Protein AF-A0A6J4H7R9-F1 (afdb_monomer_lite)

pLDDT: mean 82.32, std 13.73, range [37.62, 95.25]

Structure (mmCIF, N/CA/C/O backbone):
data_AF-A0A6J4H7R9-F1
#
_entry.id   AF-A0A6J4H7R9-F1
#
loop_
_atom_site.group_PDB
_atom_site.id
_atom_site.type_symbol
_atom_site.label_atom_id
_atom_site.label_alt_id
_atom_site.label_comp_id
_atom_site.label_asym_id
_atom_site.label_entity_id
_atom_site.label_seq_id
_atom_site.pdbx_PDB_ins_code
_atom_site.Cartn_x
_atom_site.Cartn_y
_atom_site.Cartn_z
_atom_site.occupancy
_atom_site.B_iso_or_equiv
_atom_site.auth_seq_id
_atom_site.auth_comp_id
_atom_site.auth_asym_id
_atom_site.auth_atom_id
_atom_site.pdbx_PDB_model_num
ATOM 1 N N . MET A 1 1 ? -9.692 11.692 25.573 1.00 41.44 1 MET A N 1
ATOM 2 C CA . MET A 1 1 ? -10.376 10.964 24.478 1.00 41.44 1 MET A CA 1
ATOM 3 C C . MET A 1 1 ? -9.448 10.806 23.264 1.00 41.44 1 MET A C 1
ATOM 5 O O . MET A 1 1 ? -9.564 11.570 22.322 1.00 41.44 1 MET A O 1
ATOM 9 N N . LYS A 1 2 ? -8.496 9.859 23.279 1.00 47.56 2 LYS A N 1
ATOM 10 C CA . LYS A 1 2 ? -7.641 9.519 22.107 1.00 47.56 2 LYS A CA 1
ATOM 11 C C . LYS A 1 2 ? -7.784 8.055 21.657 1.00 47.56 2 LYS A C 1
ATOM 13 O O . LYS A 1 2 ? -7.242 7.667 20.629 1.00 47.56 2 LYS A O 1
ATOM 18 N N . THR A 1 3 ? -8.521 7.248 22.419 1.00 51.72 3 THR A N 1
ATOM 19 C CA . THR A 1 3 ? -8.592 5.792 22.255 1.00 51.72 3 THR A CA 1
ATOM 20 C C . THR A 1 3 ? -9.461 5.372 21.066 1.00 51.72 3 THR A C 1
ATOM 22 O O . THR A 1 3 ? -9.149 4.390 20.408 1.00 51.72 3 THR A O 1
ATOM 25 N N . THR A 1 4 ? -10.506 6.134 20.729 1.00 59.78 4 THR A N 1
ATOM 26 C CA . THR A 1 4 ? -11.473 5.759 19.681 1.00 59.78 4 THR A CA 1
ATOM 27 C C . THR A 1 4 ? -10.867 5.778 18.275 1.00 59.78 4 THR A C 1
ATOM 29 O O . THR A 1 4 ? -11.136 4.886 17.479 1.00 59.78 4 THR A O 1
ATOM 32 N N . ILE A 1 5 ? -10.006 6.759 17.988 1.00 57.06 5 ILE A N 1
ATOM 33 C CA . ILE A 1 5 ? -9.416 6.968 16.655 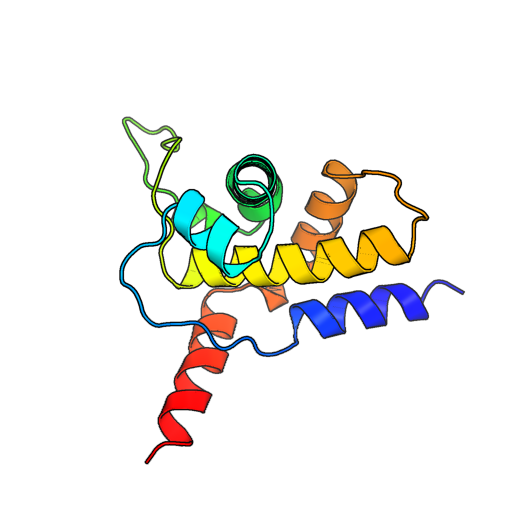1.00 57.06 5 ILE A CA 1
ATOM 34 C C . ILE A 1 5 ? -8.336 5.918 16.358 1.00 57.06 5 ILE A C 1
ATOM 36 O O . ILE A 1 5 ? -8.323 5.323 15.282 1.00 57.06 5 ILE A O 1
ATOM 40 N N . LEU A 1 6 ? -7.471 5.617 17.336 1.00 57.34 6 LEU A N 1
ATOM 41 C CA . LEU A 1 6 ? -6.450 4.572 17.189 1.00 57.34 6 LEU A CA 1
ATOM 42 C C . LEU A 1 6 ? -7.084 3.200 16.914 1.00 57.34 6 LEU A C 1
ATOM 44 O O . LEU A 1 6 ? -6.631 2.485 16.024 1.00 57.34 6 LEU A O 1
ATOM 48 N N . VAL A 1 7 ? -8.180 2.875 17.608 1.00 61.53 7 VAL A N 1
ATOM 49 C CA . VAL A 1 7 ? -8.928 1.622 17.411 1.00 61.53 7 VAL A CA 1
ATOM 50 C C . VAL A 1 7 ? -9.555 1.540 16.010 1.00 61.53 7 VAL A C 1
ATOM 52 O O . VAL A 1 7 ? -9.591 0.464 15.414 1.00 61.53 7 VAL A O 1
ATOM 55 N N . GLN A 1 8 ? -10.011 2.660 15.439 1.00 70.56 8 GLN A N 1
ATOM 56 C CA . GLN A 1 8 ? -10.583 2.683 14.086 1.00 70.56 8 GLN A CA 1
ATOM 57 C C . GLN A 1 8 ? -9.538 2.413 12.995 1.00 70.56 8 GLN A C 1
ATOM 59 O O . GLN A 1 8 ? -9.822 1.698 12.033 1.00 70.56 8 GLN A O 1
ATOM 64 N N . TRP A 1 9 ? -8.322 2.939 13.144 1.00 73.88 9 TRP A N 1
ATOM 65 C CA . TRP A 1 9 ? -7.258 2.738 12.157 1.00 73.88 9 TRP A CA 1
ATOM 66 C C . TRP A 1 9 ? -6.734 1.308 12.146 1.00 73.88 9 TRP A C 1
ATOM 68 O O . TRP A 1 9 ? -6.550 0.729 11.075 1.00 73.88 9 TRP A O 1
AT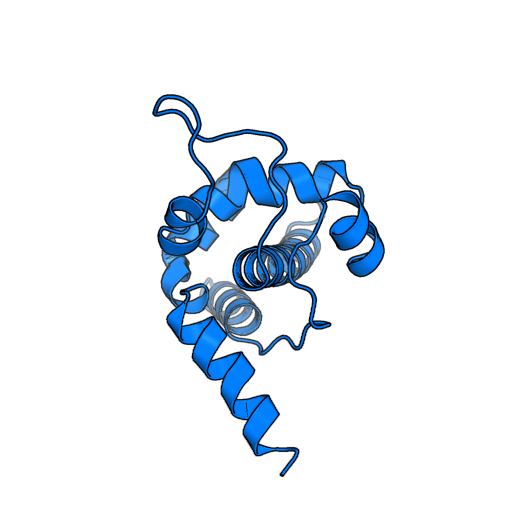OM 78 N N . GLU A 1 10 ? -6.533 0.719 13.327 1.00 76.75 10 GLU A N 1
ATOM 79 C CA . GLU A 1 10 ? -6.138 -0.686 13.434 1.00 76.75 10 GLU A CA 1
ATOM 80 C C . GLU A 1 10 ? -7.175 -1.604 12.793 1.00 76.75 10 GLU A C 1
ATOM 82 O O . GLU A 1 10 ? -6.804 -2.531 12.075 1.00 76.75 10 GLU A O 1
ATOM 87 N N . ARG A 1 11 ? -8.466 -1.299 12.969 1.00 80.94 11 ARG A N 1
ATOM 88 C CA . ARG A 1 11 ? -9.551 -2.066 12.357 1.00 80.94 11 ARG A CA 1
ATOM 89 C C . ARG A 1 11 ? -9.469 -2.077 10.830 1.00 80.94 11 ARG A C 1
ATOM 91 O O . ARG A 1 11 ? -9.580 -3.149 10.252 1.00 80.94 11 ARG A O 1
ATOM 98 N N . VAL A 1 12 ? -9.230 -0.936 10.180 1.00 82.88 12 VAL A N 1
ATOM 99 C CA . VAL A 1 12 ? -9.117 -0.887 8.707 1.00 82.88 12 VAL A CA 1
ATOM 100 C C . VAL A 1 12 ? -7.857 -1.573 8.199 1.00 82.88 12 VAL A C 1
ATOM 102 O O . VAL A 1 12 ? -7.891 -2.272 7.188 1.00 82.88 12 VAL A O 1
ATOM 105 N N . LEU A 1 13 ? -6.734 -1.432 8.903 1.00 84.25 13 LEU A N 1
ATOM 106 C CA . LEU A 1 13 ? -5.517 -2.149 8.522 1.00 84.25 13 LEU A CA 1
ATOM 107 C C . LEU A 1 13 ? -5.660 -3.666 8.717 1.00 84.25 13 LEU A C 1
ATOM 109 O O . LEU A 1 13 ? -5.100 -4.425 7.929 1.00 84.25 13 LEU A O 1
ATOM 113 N N . ALA A 1 14 ? -6.449 -4.108 9.697 1.00 82.75 14 ALA A N 1
ATOM 114 C CA . ALA A 1 14 ? -6.763 -5.515 9.938 1.00 82.75 14 ALA A CA 1
ATOM 115 C C . ALA A 1 14 ? -7.894 -6.067 9.044 1.00 82.75 14 ALA A C 1
ATOM 117 O O . ALA A 1 14 ? -8.036 -7.281 8.921 1.00 82.75 14 ALA A O 1
ATOM 118 N N . GLU A 1 15 ? -8.693 -5.210 8.404 1.00 83.19 15 GLU A N 1
ATOM 119 C CA . GLU A 1 15 ? -9.864 -5.623 7.622 1.00 83.19 15 GLU A CA 1
ATOM 120 C C . GLU A 1 15 ? -9.468 -6.388 6.362 1.00 83.19 15 GLU A C 1
ATOM 122 O O . GLU A 1 15 ? -8.729 -5.877 5.529 1.00 83.19 15 GLU A O 1
ATOM 127 N N . ARG A 1 16 ? -9.965 -7.608 6.192 1.00 80.12 16 ARG A N 1
ATOM 128 C CA . ARG A 1 16 ? -9.589 -8.467 5.062 1.00 80.12 16 ARG A CA 1
ATOM 129 C C . ARG A 1 16 ? -9.939 -7.824 3.718 1.00 80.12 16 ARG A C 1
ATOM 131 O O . ARG A 1 16 ? -11.020 -7.272 3.546 1.00 80.12 16 ARG A O 1
ATOM 138 N N . VAL A 1 17 ? -9.028 -7.944 2.750 1.00 82.12 17 VAL A N 1
ATOM 139 C CA . VAL A 1 17 ? -9.216 -7.422 1.387 1.00 82.12 17 VAL A CA 1
ATOM 140 C C . VAL A 1 17 ? -8.990 -8.539 0.379 1.00 82.12 17 VAL A C 1
ATOM 142 O O . VAL A 1 17 ? -7.881 -9.061 0.260 1.00 82.12 17 VAL A O 1
ATOM 145 N N . THR A 1 18 ? -10.026 -8.861 -0.392 1.00 78.31 18 THR A N 1
ATOM 146 C CA . THR A 1 18 ? -9.925 -9.759 -1.544 1.00 78.31 18 THR A CA 1
ATOM 147 C C . THR A 1 18 ? -9.554 -8.954 -2.786 1.00 78.31 18 THR A C 1
ATOM 149 O O . THR A 1 18 ? -10.144 -7.910 -3.063 1.00 78.31 18 THR A O 1
ATOM 152 N N . LEU A 1 19 ? -8.574 -9.436 -3.550 1.00 83.69 19 LEU A N 1
ATOM 153 C CA . LEU A 1 19 ? -8.088 -8.757 -4.749 1.00 83.69 19 LEU A CA 1
ATOM 154 C C . LEU A 1 19 ? -8.207 -9.656 -5.976 1.00 83.69 19 LEU A C 1
ATOM 156 O O . LEU A 1 19 ? -8.012 -10.868 -5.864 1.00 83.69 19 LEU A O 1
ATOM 160 N N . PRO A 1 20 ? -8.437 -9.075 -7.164 1.00 85.31 20 PRO A N 1
ATOM 161 C CA . PRO A 1 20 ? -8.303 -9.810 -8.414 1.00 85.31 20 PRO A CA 1
ATOM 162 C C . PRO A 1 20 ? -6.889 -10.389 -8.553 1.00 85.31 20 PRO A C 1
ATOM 164 O O . PRO A 1 20 ? -5.899 -9.726 -8.234 1.00 85.31 20 PRO A O 1
ATOM 167 N N . GLN A 1 21 ? -6.794 -11.620 -9.054 1.00 80.38 21 GLN A N 1
ATOM 168 C CA . GLN A 1 21 ? -5.519 -12.314 -9.235 1.00 80.38 21 GLN A CA 1
ATOM 169 C C . GLN A 1 21 ? -4.822 -11.845 -10.516 1.00 80.38 21 GLN A C 1
ATOM 171 O O . GLN A 1 21 ? -5.337 -12.028 -11.619 1.00 80.38 21 GLN A O 1
ATOM 176 N N . LYS A 1 22 ? -3.639 -11.236 -10.375 1.00 77.56 22 LYS A N 1
ATOM 177 C CA . LYS A 1 22 ? -2.740 -10.886 -11.485 1.00 77.56 22 LYS A CA 1
ATOM 178 C C . LYS A 1 22 ? -1.287 -10.927 -11.025 1.00 77.56 22 LYS A C 1
ATOM 180 O O . LYS A 1 22 ? -0.958 -10.484 -9.933 1.00 77.56 22 LYS A O 1
ATOM 185 N N . ASN A 1 23 ? -0.394 -11.345 -11.919 1.00 73.81 23 ASN A N 1
ATOM 186 C CA . ASN A 1 23 ? 1.035 -11.449 -11.609 1.00 73.81 23 ASN A CA 1
ATOM 187 C C . ASN A 1 23 ? 1.695 -10.091 -11.312 1.00 73.81 23 ASN A C 1
ATOM 189 O O . ASN A 1 23 ? 2.622 -10.019 -10.506 1.00 73.81 23 ASN A O 1
ATOM 193 N N . ARG A 1 24 ? 1.261 -9.013 -11.985 1.00 85.62 24 ARG A N 1
ATOM 194 C CA . ARG A 1 24 ? 1.836 -7.662 -11.856 1.00 85.62 24 ARG A CA 1
ATOM 195 C C . ARG A 1 24 ? 0.787 -6.569 -12.043 1.00 85.62 24 ARG A C 1
ATOM 197 O O . ARG A 1 24 ? -0.073 -6.662 -12.920 1.00 85.62 24 ARG A O 1
ATOM 204 N N . TRP A 1 25 ? 0.938 -5.488 -11.283 1.00 91.44 25 TRP A N 1
ATOM 205 C CA . TRP A 1 25 ? 0.037 -4.341 -11.266 1.00 91.44 25 TRP A CA 1
ATOM 206 C C . TRP A 1 25 ? 0.767 -3.041 -11.598 1.00 91.44 25 TRP A C 1
ATOM 208 O O . TRP A 1 25 ? 1.701 -2.620 -10.915 1.00 91.44 25 TRP A O 1
ATOM 218 N N . THR A 1 26 ? 0.324 -2.368 -12.659 1.00 91.75 26 THR A N 1
ATOM 219 C CA . THR A 1 26 ? 0.797 -1.017 -12.981 1.00 91.75 26 THR A CA 1
ATOM 220 C C . THR A 1 26 ? 0.032 0.015 -12.159 1.00 91.75 26 THR A C 1
ATOM 222 O O . THR A 1 26 ? -1.128 -0.189 -11.804 1.00 91.75 26 THR A O 1
ATOM 225 N N . ARG A 1 27 ? 0.629 1.189 -11.925 1.00 91.56 27 ARG A N 1
ATOM 226 C CA . ARG A 1 27 ? -0.053 2.297 -11.224 1.00 91.56 27 ARG A CA 1
ATOM 227 C C . ARG A 1 27 ? -1.365 2.690 -11.885 1.00 91.56 27 ARG A C 1
ATOM 229 O O . ARG A 1 27 ? -2.294 3.078 -11.193 1.00 91.56 27 ARG A O 1
ATOM 236 N N . ARG A 1 28 ? -1.432 2.604 -13.218 1.00 91.81 28 ARG A N 1
ATOM 237 C CA . ARG A 1 28 ? -2.648 2.902 -13.982 1.00 91.81 28 ARG A CA 1
ATOM 238 C C . ARG A 1 28 ? -3.749 1.886 -13.676 1.00 91.81 28 ARG A C 1
ATOM 240 O O . ARG A 1 28 ? -4.866 2.301 -13.408 1.00 91.81 28 ARG A O 1
ATOM 247 N N . ALA A 1 29 ? -3.423 0.594 -13.667 1.00 91.75 29 ALA A N 1
ATOM 248 C CA . ALA A 1 29 ? -4.386 -0.455 -13.339 1.00 91.75 29 ALA A CA 1
ATOM 249 C C . ALA A 1 29 ? -4.897 -0.330 -11.894 1.00 91.75 29 ALA A C 1
ATOM 251 O O . ALA A 1 29 ? -6.095 -0.426 -11.656 1.00 91.75 29 ALA A O 1
ATOM 252 N N . ILE A 1 30 ? -4.003 -0.038 -10.946 1.00 93.19 30 ILE A N 1
ATOM 253 C CA . ILE A 1 30 ? -4.367 0.185 -9.538 1.00 93.19 30 ILE A CA 1
ATOM 254 C C . ILE A 1 30 ? -5.257 1.423 -9.391 1.00 93.19 30 ILE A C 1
ATOM 256 O O . ILE A 1 30 ? -6.263 1.382 -8.694 1.00 93.19 30 ILE A O 1
ATOM 260 N N . ALA A 1 31 ? -4.903 2.522 -10.060 1.00 93.56 31 ALA A N 1
ATOM 261 C CA . ALA A 1 31 ? -5.676 3.762 -10.047 1.00 93.56 31 ALA A CA 1
ATOM 262 C C . ALA A 1 31 ? -7.101 3.549 -10.569 1.00 93.56 31 ALA A C 1
ATOM 264 O O . ALA A 1 31 ? -8.053 4.013 -9.949 1.00 93.56 31 ALA A O 1
ATOM 265 N N . GLN A 1 32 ? -7.237 2.804 -11.669 1.00 93.75 32 GLN A N 1
ATOM 266 C CA . GLN A 1 32 ? -8.530 2.427 -12.229 1.00 93.75 32 GLN A CA 1
ATOM 267 C C . GLN A 1 32 ? -9.336 1.556 -11.259 1.00 93.75 32 GLN A C 1
ATOM 269 O O . GLN A 1 32 ? -10.515 1.821 -11.062 1.00 93.75 32 GLN A O 1
ATOM 274 N N . PHE A 1 33 ? -8.705 0.561 -10.630 1.00 93.00 33 PHE A N 1
ATOM 275 C CA . PHE A 1 33 ? -9.364 -0.309 -9.652 1.00 93.00 33 PHE A CA 1
ATOM 276 C C . PHE A 1 33 ? -9.876 0.464 -8.430 1.00 93.00 33 PHE A C 1
ATOM 278 O O . PHE A 1 33 ? -10.995 0.251 -7.984 1.00 93.00 33 PHE A O 1
ATOM 285 N N . LEU A 1 34 ? -9.063 1.380 -7.900 1.00 91.94 34 LEU A N 1
ATOM 286 C CA . LEU A 1 34 ? -9.395 2.166 -6.711 1.00 91.94 34 LEU A CA 1
ATOM 287 C C . LEU A 1 34 ? -10.263 3.401 -7.010 1.00 91.94 34 LEU A C 1
ATOM 289 O O . LEU A 1 34 ? -10.681 4.076 -6.073 1.00 91.94 34 LEU A O 1
ATOM 293 N N . GLY A 1 35 ? -10.482 3.752 -8.281 1.00 93.06 35 GLY A N 1
ATOM 294 C CA . GLY A 1 35 ? -11.180 4.984 -8.660 1.00 93.06 35 GLY A CA 1
ATOM 295 C C . GLY A 1 35 ? -10.453 6.270 -8.237 1.00 93.06 35 GLY A C 1
ATOM 296 O O . GLY A 1 35 ? -11.095 7.279 -7.959 1.00 93.06 35 GLY A O 1
ATOM 297 N N . ILE A 1 36 ? -9.115 6.256 -8.158 1.00 92.12 36 ILE A N 1
ATOM 298 C CA . ILE A 1 36 ? -8.299 7.408 -7.725 1.00 92.12 36 ILE A CA 1
ATOM 299 C C . ILE A 1 36 ? -7.284 7.833 -8.789 1.00 92.12 36 ILE A C 1
ATOM 301 O O . ILE A 1 36 ? -6.990 7.109 -9.736 1.00 92.12 36 ILE A O 1
ATOM 305 N N . ASN A 1 37 ? -6.683 9.014 -8.626 1.00 93.44 37 ASN A N 1
ATOM 306 C CA . ASN A 1 37 ? -5.662 9.499 -9.552 1.00 93.44 37 ASN A CA 1
ATOM 307 C C . ASN A 1 37 ? -4.380 8.638 -9.489 1.00 93.44 37 ASN A C 1
ATOM 309 O O . ASN A 1 37 ? -3.876 8.306 -8.414 1.00 93.44 37 ASN A O 1
ATOM 313 N N . ARG A 1 38 ? -3.774 8.352 -10.651 1.00 92.69 38 ARG A N 1
ATOM 314 C CA . ARG A 1 38 ? -2.470 7.666 -10.767 1.00 92.69 38 ARG A CA 1
ATOM 315 C C . ARG A 1 38 ? -1.342 8.321 -9.957 1.00 92.69 38 ARG A C 1
ATOM 317 O O . ARG A 1 38 ? -0.419 7.630 -9.534 1.00 92.69 38 ARG A O 1
ATOM 324 N N . ILE A 1 39 ? -1.398 9.639 -9.754 1.00 92.06 39 ILE A N 1
ATOM 325 C CA . ILE A 1 39 ? -0.431 10.393 -8.943 1.00 92.06 39 ILE A CA 1
ATOM 326 C C . ILE A 1 39 ? -0.604 10.041 -7.462 1.00 92.06 39 ILE A C 1
ATOM 328 O O . ILE A 1 39 ? 0.383 9.855 -6.756 1.00 92.06 39 ILE A O 1
ATOM 332 N N . THR A 1 40 ? -1.841 9.862 -7.000 1.00 91.94 40 THR A N 1
ATOM 333 C CA . THR A 1 40 ? -2.128 9.404 -5.637 1.00 91.94 40 THR A CA 1
ATOM 334 C C . THR A 1 40 ? -1.553 8.009 -5.402 1.00 91.94 40 THR A C 1
ATOM 336 O O . THR A 1 40 ? -0.844 7.804 -4.421 1.00 91.94 40 THR A O 1
ATOM 339 N N . VAL A 1 41 ? -1.745 7.085 -6.351 1.00 93.38 41 VAL A N 1
ATOM 340 C CA . VAL A 1 41 ? -1.135 5.744 -6.294 1.00 93.38 41 VAL A CA 1
ATOM 341 C C . VAL A 1 41 ? 0.391 5.822 -6.261 1.00 93.38 41 VAL A C 1
ATOM 343 O O . VAL A 1 41 ? 1.023 5.113 -5.482 1.00 93.38 41 VAL A O 1
ATOM 346 N N . LYS A 1 42 ? 1.000 6.700 -7.073 1.00 92.81 42 LYS A N 1
ATOM 347 C CA . LYS A 1 42 ? 2.451 6.941 -7.035 1.00 92.81 42 LYS A CA 1
ATOM 348 C C . LYS A 1 42 ? 2.899 7.369 -5.635 1.00 92.81 42 LYS A C 1
ATOM 350 O O . LYS A 1 42 ? 3.844 6.786 -5.116 1.00 92.81 42 LYS A O 1
ATOM 355 N N . ASN A 1 43 ? 2.215 8.333 -5.020 1.00 92.00 43 ASN A N 1
ATOM 356 C CA . ASN A 1 43 ? 2.553 8.802 -3.675 1.00 92.00 43 ASN A CA 1
ATOM 357 C C . ASN A 1 43 ? 2.433 7.678 -2.639 1.00 92.00 43 ASN A C 1
ATOM 359 O O . ASN A 1 43 ? 3.316 7.520 -1.800 1.00 92.00 43 ASN A O 1
ATOM 363 N N . TYR A 1 44 ? 1.388 6.852 -2.722 1.00 93.62 44 TYR A N 1
ATOM 364 C CA . TYR A 1 44 ? 1.251 5.700 -1.832 1.00 93.62 44 TYR A CA 1
ATOM 365 C C . TYR A 1 44 ? 2.406 4.713 -2.017 1.00 93.62 44 TYR A C 1
ATOM 367 O O . TYR A 1 44 ? 3.029 4.335 -1.033 1.00 93.62 44 TYR A O 1
ATOM 375 N N . ALA A 1 45 ? 2.753 4.362 -3.254 1.00 93.19 45 ALA A N 1
ATOM 376 C CA . ALA A 1 45 ? 3.770 3.353 -3.546 1.00 93.19 45 ALA A CA 1
ATOM 377 C C . ALA A 1 45 ? 5.217 3.808 -3.308 1.00 93.19 45 ALA A C 1
ATOM 379 O O . ALA A 1 45 ? 6.069 2.982 -2.984 1.00 93.19 45 ALA A O 1
ATOM 380 N N . GLU A 1 46 ? 5.516 5.094 -3.497 1.00 91.12 46 GLU A N 1
ATOM 381 C CA . GLU A 1 46 ? 6.889 5.616 -3.450 1.00 91.12 46 GLU A CA 1
ATOM 382 C C . GLU A 1 46 ? 7.207 6.416 -2.182 1.00 91.12 46 GLU A C 1
ATOM 384 O O . GLU A 1 46 ? 8.382 6.589 -1.871 1.00 91.12 46 GLU A O 1
ATOM 389 N N . VAL A 1 47 ? 6.199 6.888 -1.441 1.00 89.62 47 VAL A N 1
ATOM 390 C CA . VAL A 1 47 ? 6.409 7.730 -0.247 1.00 89.62 47 VAL A CA 1
ATOM 391 C C . VAL A 1 47 ? 5.900 7.050 1.018 1.00 89.62 47 VAL A C 1
ATOM 393 O O . VAL A 1 47 ? 6.614 7.019 2.017 1.00 89.62 47 VAL A O 1
ATOM 396 N N . ILE A 1 48 ? 4.689 6.487 0.986 1.00 91.75 48 ILE A N 1
ATOM 397 C CA . ILE A 1 48 ? 4.049 5.926 2.186 1.00 91.75 48 ILE A CA 1
ATOM 398 C C . ILE A 1 48 ? 4.440 4.459 2.381 1.00 91.75 48 ILE A C 1
ATOM 400 O O . ILE A 1 48 ? 5.082 4.117 3.365 1.00 91.75 48 ILE A O 1
ATOM 404 N N . ALA A 1 49 ? 4.105 3.591 1.428 1.00 94.19 49 ALA A N 1
ATOM 405 C CA . ALA A 1 49 ? 4.322 2.148 1.511 1.00 94.19 49 ALA A CA 1
ATOM 406 C C . ALA A 1 49 ? 5.780 1.729 1.783 1.00 94.19 49 ALA A C 1
ATOM 408 O O . ALA A 1 49 ? 5.979 0.756 2.512 1.00 94.19 49 ALA A O 1
ATOM 409 N N . PRO A 1 50 ? 6.821 2.445 1.303 1.00 93.19 50 PRO A N 1
ATOM 410 C CA . PRO A 1 50 ? 8.198 2.064 1.591 1.00 93.19 50 PRO A CA 1
ATOM 411 C C . PRO A 1 50 ? 8.586 2.104 3.069 1.00 93.19 50 PRO A C 1
ATOM 413 O O . PRO A 1 50 ? 9.664 1.615 3.389 1.00 93.19 50 PRO A O 1
ATOM 416 N N . VAL A 1 51 ? 7.793 2.674 3.983 1.00 92.75 51 VAL A N 1
ATOM 417 C CA . VAL A 1 51 ? 8.067 2.568 5.433 1.00 92.75 51 VAL A CA 1
ATOM 418 C C . VAL A 1 51 ? 7.830 1.156 5.985 1.00 92.75 51 VAL A C 1
ATOM 420 O O . VAL A 1 51 ? 8.349 0.831 7.049 1.00 92.75 51 VAL A O 1
ATOM 423 N N . ILE A 1 52 ? 7.089 0.317 5.256 1.00 95.19 52 ILE A N 1
ATOM 424 C CA . ILE A 1 52 ? 6.816 -1.081 5.597 1.00 95.19 52 ILE A CA 1
ATOM 425 C C . ILE A 1 52 ? 7.993 -1.934 5.113 1.00 95.19 52 ILE A C 1
ATOM 427 O O . ILE A 1 52 ? 8.316 -1.944 3.919 1.00 95.19 52 ILE A O 1
ATOM 431 N N . ARG A 1 53 ? 8.641 -2.664 6.028 1.00 93.56 53 ARG A N 1
ATOM 432 C CA . ARG A 1 53 ? 9.859 -3.441 5.729 1.00 93.56 53 ARG A CA 1
ATOM 433 C C . ARG A 1 53 ? 9.656 -4.446 4.591 1.00 93.56 53 ARG A C 1
ATOM 435 O O . ARG A 1 53 ? 10.408 -4.410 3.616 1.00 93.56 53 ARG A O 1
ATOM 442 N N . ASP A 1 54 ? 8.632 -5.286 4.683 1.00 94.25 54 ASP A N 1
ATOM 443 C CA . ASP A 1 54 ? 8.346 -6.344 3.703 1.00 94.25 54 ASP A CA 1
ATOM 444 C C . ASP A 1 54 ? 8.004 -5.772 2.321 1.00 94.25 54 ASP A C 1
ATOM 446 O O . ASP A 1 54 ? 8.420 -6.303 1.291 1.00 94.25 54 ASP A O 1
ATOM 450 N N . TYR A 1 55 ? 7.289 -4.639 2.283 1.00 95.19 55 TYR A N 1
ATOM 451 C CA . TYR A 1 55 ? 7.018 -3.916 1.038 1.00 95.19 55 TYR A CA 1
ATOM 452 C C . TYR A 1 55 ? 8.323 -3.444 0.394 1.00 95.19 55 TYR A C 1
ATOM 454 O O . TYR A 1 55 ? 8.552 -3.676 -0.795 1.00 95.19 55 TYR A O 1
ATOM 462 N N . ARG A 1 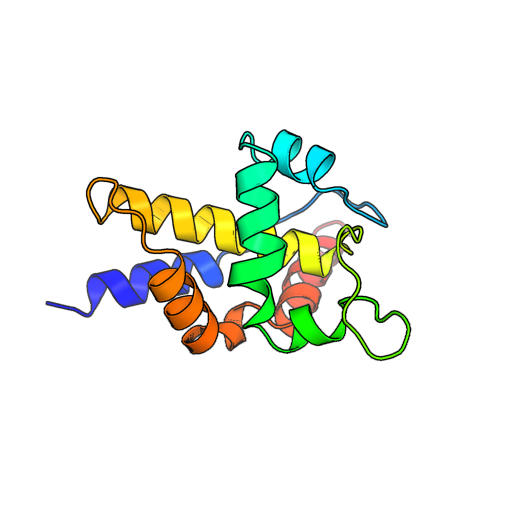56 ? 9.197 -2.807 1.189 1.00 92.25 56 ARG A N 1
ATOM 463 C CA . ARG A 1 56 ? 10.480 -2.261 0.728 1.00 92.25 56 ARG A CA 1
ATOM 464 C C . ARG A 1 56 ? 11.416 -3.348 0.201 1.00 92.25 56 ARG A C 1
ATOM 466 O O . ARG A 1 56 ? 12.093 -3.122 -0.797 1.00 92.25 56 ARG A O 1
ATOM 473 N N . GLN A 1 57 ? 11.456 -4.515 0.842 1.00 92.38 57 GLN A N 1
ATOM 474 C CA . GLN A 1 57 ? 12.304 -5.638 0.421 1.00 92.38 57 GLN A CA 1
ATOM 475 C C . GLN A 1 57 ? 11.941 -6.182 -0.968 1.00 92.38 57 GLN A C 1
ATOM 477 O O . GLN A 1 57 ? 12.815 -6.684 -1.670 1.00 92.38 57 GLN A O 1
ATOM 482 N N . ARG A 1 58 ? 10.679 -6.036 -1.383 1.00 91.38 58 ARG A N 1
ATOM 483 C CA . ARG A 1 58 ? 10.171 -6.477 -2.691 1.00 91.38 58 ARG A CA 1
ATOM 484 C C . ARG A 1 58 ? 10.331 -5.444 -3.802 1.00 91.38 58 ARG A C 1
ATOM 486 O O . ARG A 1 58 ? 10.027 -5.736 -4.957 1.00 91.38 58 ARG A O 1
ATOM 493 N N . ILE A 1 59 ? 10.788 -4.231 -3.485 1.00 90.62 59 ILE A N 1
ATOM 494 C CA . ILE A 1 59 ? 11.074 -3.224 -4.508 1.00 90.62 59 ILE A CA 1
ATOM 495 C C . ILE A 1 59 ? 12.307 -3.687 -5.299 1.00 90.62 59 ILE A C 1
ATOM 497 O O . ILE A 1 59 ? 13.372 -3.872 -4.700 1.00 90.62 59 ILE A O 1
ATOM 501 N N . PRO A 1 60 ? 12.202 -3.857 -6.630 1.00 86.00 60 PRO A N 1
ATOM 502 C CA . PRO A 1 60 ? 13.339 -4.262 -7.441 1.00 86.00 60 PRO A CA 1
ATOM 503 C C . PRO A 1 60 ? 14.463 -3.225 -7.347 1.00 86.00 60 PRO A C 1
ATOM 505 O O . PRO A 1 60 ? 14.221 -2.014 -7.324 1.00 86.00 60 PRO A O 1
ATOM 508 N N . LYS A 1 61 ? 15.702 -3.713 -7.296 1.00 85.62 61 LYS A N 1
ATOM 509 C CA . LYS A 1 61 ? 16.903 -2.876 -7.259 1.00 85.62 61 LYS A CA 1
ATOM 510 C C . LYS A 1 61 ? 17.595 -2.887 -8.614 1.00 85.62 61 LYS A C 1
ATOM 512 O O . LYS A 1 61 ? 17.652 -3.918 -9.274 1.00 85.62 61 LYS A O 1
ATOM 517 N N . GLU A 1 62 ? 18.145 -1.745 -8.988 1.00 84.88 62 GLU A N 1
ATOM 518 C CA . GLU A 1 62 ? 18.948 -1.543 -10.187 1.00 84.88 62 GLU A CA 1
ATOM 519 C C . GLU A 1 62 ? 20.238 -0.839 -9.759 1.00 84.88 62 GLU A C 1
ATOM 521 O O . GLU A 1 62 ? 20.196 0.223 -9.134 1.00 84.88 62 GLU A O 1
ATOM 526 N N . SER A 1 63 ? 21.387 -1.480 -9.990 1.00 84.50 63 SER A N 1
ATOM 527 C CA . SER A 1 63 ? 22.711 -0.952 -9.612 1.00 84.50 63 SER A CA 1
ATOM 528 C C . SER A 1 63 ? 22.806 -0.504 -8.142 1.00 84.50 63 SER A C 1
ATOM 530 O O . SER A 1 63 ? 23.303 0.574 -7.823 1.00 84.50 63 SER A O 1
ATOM 532 N N . GLY A 1 64 ? 22.255 -1.311 -7.229 1.00 76.56 64 GLY A N 1
ATOM 533 C CA . GLY A 1 64 ? 22.254 -1.041 -5.785 1.00 76.56 64 GLY A CA 1
ATOM 534 C C . GLY A 1 64 ? 21.226 -0.005 -5.308 1.00 76.56 64 GLY A C 1
ATOM 535 O O . GLY A 1 64 ? 21.021 0.128 -4.102 1.00 76.56 64 GLY A O 1
ATOM 536 N N . ARG A 1 65 ? 20.528 0.686 -6.218 1.00 76.50 65 ARG A N 1
ATOM 537 C CA . ARG A 1 65 ? 19.467 1.655 -5.897 1.00 76.50 65 ARG A CA 1
ATOM 538 C C . ARG A 1 65 ? 18.087 1.042 -6.107 1.00 76.50 65 ARG A C 1
ATOM 540 O O . ARG A 1 65 ? 17.917 0.130 -6.908 1.00 76.50 65 ARG A O 1
ATOM 547 N N . PHE A 1 66 ? 17.082 1.533 -5.387 1.00 79.75 66 PHE A N 1
ATOM 548 C CA . PHE A 1 66 ? 15.697 1.133 -5.640 1.00 79.75 66 PHE A CA 1
ATOM 549 C C . PHE A 1 66 ? 15.235 1.690 -6.987 1.00 79.75 66 PHE A C 1
ATOM 551 O O . PHE A 1 66 ? 15.357 2.890 -7.239 1.00 79.75 66 PHE A O 1
ATOM 558 N N . ARG A 1 67 ? 14.697 0.821 -7.845 1.00 80.62 67 ARG A N 1
ATOM 559 C CA . ARG A 1 67 ? 14.163 1.218 -9.147 1.00 80.62 67 ARG A CA 1
ATOM 560 C C . ARG A 1 67 ? 12.898 2.051 -8.945 1.00 80.62 67 ARG A C 1
ATOM 562 O O . ARG A 1 67 ? 12.049 1.700 -8.131 1.00 80.62 67 ARG A O 1
ATOM 569 N N . THR A 1 68 ? 12.743 3.137 -9.695 1.00 76.50 68 THR A N 1
ATOM 570 C CA . THR A 1 68 ? 11.486 3.900 -9.775 1.00 76.50 68 THR A CA 1
ATOM 571 C C . THR A 1 68 ? 10.625 3.357 -10.920 1.00 76.50 68 THR A C 1
ATOM 573 O O . THR A 1 68 ? 11.100 2.625 -11.784 1.00 76.50 68 THR A O 1
ATOM 576 N N . GLY A 1 69 ? 9.323 3.648 -10.941 1.00 77.69 69 GLY A N 1
ATOM 577 C CA . GLY A 1 69 ? 8.470 3.213 -12.063 1.00 77.69 69 GLY A CA 1
ATOM 578 C C . GLY A 1 69 ? 8.135 1.712 -12.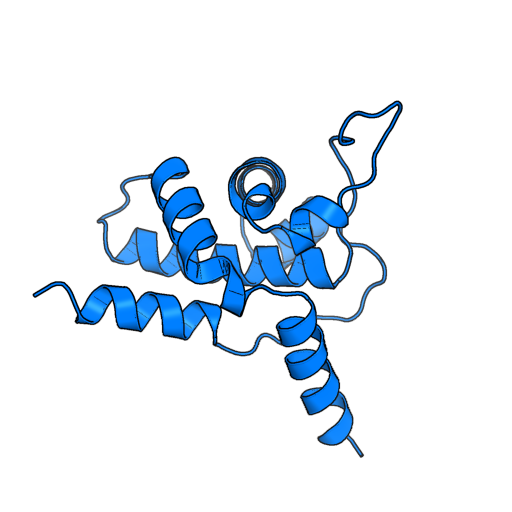117 1.00 77.69 69 GLY A C 1
ATOM 579 O O . GLY A 1 69 ? 7.552 1.270 -13.102 1.00 77.69 69 GLY A O 1
ATOM 580 N N . TYR A 1 70 ? 8.470 0.927 -11.088 1.00 82.62 70 TYR A N 1
ATOM 581 C CA . TYR A 1 70 ? 8.252 -0.525 -11.055 1.00 82.62 70 TYR A CA 1
ATOM 582 C C . TYR A 1 70 ? 6.766 -0.921 -11.021 1.00 82.62 70 TYR A C 1
ATOM 584 O O . TYR A 1 70 ? 5.909 -0.173 -10.535 1.00 82.62 70 TYR A O 1
ATOM 592 N N . ALA A 1 71 ? 6.477 -2.117 -11.544 1.00 88.06 71 ALA A N 1
ATOM 593 C CA . ALA A 1 71 ? 5.183 -2.775 -11.396 1.00 88.06 71 ALA A CA 1
ATOM 594 C C . ALA A 1 71 ? 5.123 -3.510 -10.051 1.00 88.06 71 ALA A C 1
ATOM 596 O O . ALA A 1 71 ? 6.085 -4.174 -9.662 1.00 88.06 71 ALA A O 1
ATOM 597 N N . LEU A 1 72 ? 3.989 -3.394 -9.366 1.00 91.56 72 LEU A N 1
ATOM 598 C CA . LEU A 1 72 ? 3.772 -3.987 -8.050 1.00 91.56 72 LEU A CA 1
ATOM 599 C C . LEU A 1 72 ? 3.418 -5.469 -8.188 1.00 91.56 72 LEU A C 1
ATOM 601 O O . LEU A 1 72 ? 2.715 -5.850 -9.127 1.00 91.56 72 LEU A O 1
ATOM 605 N N . ASP A 1 73 ? 3.912 -6.307 -7.279 1.00 92.50 73 ASP A N 1
ATOM 606 C CA . ASP A 1 73 ? 3.375 -7.663 -7.110 1.00 92.50 73 ASP A CA 1
ATOM 607 C C . ASP A 1 73 ? 2.014 -7.642 -6.377 1.00 92.50 73 ASP A C 1
ATOM 609 O O . ASP A 1 73 ? 1.516 -6.580 -5.990 1.00 92.50 73 ASP A O 1
ATOM 613 N N . GLN A 1 74 ? 1.384 -8.810 -6.222 1.00 91.94 74 GLN A N 1
ATOM 614 C CA . GLN A 1 74 ? 0.059 -8.926 -5.602 1.00 91.94 74 GLN A CA 1
ATOM 615 C C . GLN A 1 74 ? 0.044 -8.436 -4.145 1.00 91.94 74 GLN A C 1
ATOM 617 O O . GLN A 1 74 ? -0.903 -7.775 -3.723 1.00 91.94 74 GLN A O 1
ATOM 622 N N . TYR A 1 75 ? 1.111 -8.704 -3.392 1.00 93.94 75 TYR A N 1
ATOM 623 C CA . TYR A 1 75 ? 1.244 -8.241 -2.014 1.00 93.94 75 TYR A CA 1
ATOM 624 C C . TYR A 1 75 ? 1.425 -6.720 -1.948 1.00 93.94 75 TYR A C 1
ATOM 626 O O . TYR A 1 75 ? 0.763 -6.037 -1.172 1.00 93.94 75 TYR A O 1
ATOM 634 N N . GLN A 1 76 ? 2.284 -6.156 -2.794 1.00 94.19 76 GLN A N 1
ATOM 635 C CA . GLN A 1 76 ? 2.479 -4.716 -2.876 1.00 94.19 76 GLN A CA 1
ATOM 636 C C . GLN A 1 76 ? 1.185 -4.015 -3.296 1.00 94.19 76 GLN A C 1
ATOM 638 O O . GLN A 1 76 ? 0.859 -2.976 -2.732 1.00 94.19 76 GLN A O 1
ATOM 643 N N . PHE A 1 77 ? 0.409 -4.589 -4.221 1.00 94.31 77 PHE A N 1
ATOM 644 C CA . PHE A 1 77 ? -0.924 -4.084 -4.553 1.00 94.31 77 PHE A CA 1
ATOM 645 C C . PHE A 1 77 ? -1.867 -4.115 -3.340 1.00 94.31 77 PHE A C 1
ATOM 647 O O . PHE A 1 77 ? -2.498 -3.099 -3.043 1.00 94.31 77 PHE A O 1
ATOM 654 N N . TRP A 1 78 ? -1.892 -5.218 -2.589 1.00 94.25 78 TRP A N 1
ATOM 655 C CA . TRP A 1 78 ? -2.676 -5.341 -1.358 1.00 94.25 78 TRP A CA 1
ATOM 656 C C . TRP A 1 78 ? -2.339 -4.272 -0.319 1.00 94.25 78 TRP A C 1
ATOM 658 O O . TRP A 1 78 ? -3.242 -3.623 0.213 1.00 94.25 78 TRP A O 1
ATOM 668 N N . VAL A 1 79 ? -1.052 -3.989 -0.116 1.00 95.25 79 VAL A N 1
ATOM 669 C CA . VAL A 1 79 ? -0.610 -2.895 0.757 1.00 95.25 79 VAL A CA 1
ATOM 670 C C . VAL A 1 79 ? -1.150 -1.541 0.279 1.00 95.25 79 VAL A C 1
ATOM 672 O O . VAL A 1 79 ? -1.624 -0.749 1.094 1.00 95.25 79 VAL A O 1
ATOM 675 N N . ILE A 1 80 ? -1.131 -1.259 -1.030 1.00 94.94 80 ILE A N 1
ATOM 676 C CA . ILE A 1 80 ? -1.674 0.003 -1.565 1.00 94.94 80 ILE A CA 1
ATOM 677 C C . ILE A 1 80 ? -3.180 0.122 -1.321 1.00 94.94 80 ILE A C 1
ATOM 679 O O . ILE A 1 80 ? -3.641 1.210 -0.975 1.00 94.94 80 ILE A O 1
ATOM 683 N N . CYS A 1 81 ? -3.943 -0.964 -1.453 1.00 93.31 81 CYS A N 1
ATOM 684 C CA . CYS A 1 81 ? -5.375 -0.966 -1.144 1.00 93.31 81 CYS A CA 1
ATOM 685 C C . CYS A 1 81 ? -5.640 -0.632 0.329 1.00 93.31 81 CYS A C 1
ATOM 687 O O . CYS A 1 81 ? -6.457 0.241 0.619 1.00 93.31 81 CYS A O 1
ATOM 689 N N . LYS A 1 82 ? -4.899 -1.254 1.254 1.00 93.00 82 LYS A N 1
ATOM 690 C CA . LYS A 1 82 ? -4.998 -0.968 2.695 1.00 93.00 82 LYS A CA 1
ATOM 691 C C . LYS A 1 82 ? -4.655 0.487 3.019 1.00 93.00 82 LYS A C 1
ATOM 693 O O . LYS A 1 82 ? -5.370 1.137 3.777 1.00 93.00 82 LYS A O 1
ATOM 698 N N . ILE A 1 83 ? -3.599 1.026 2.403 1.00 93.12 83 ILE A N 1
ATOM 699 C CA . ILE A 1 83 ? -3.232 2.443 2.546 1.00 93.12 83 ILE A CA 1
ATOM 700 C C . ILE A 1 83 ? -4.344 3.346 2.004 1.00 93.12 83 ILE A C 1
ATOM 702 O O . ILE A 1 83 ? -4.668 4.345 2.637 1.00 93.12 83 ILE A O 1
ATOM 706 N N . ALA A 1 84 ? -4.952 3.017 0.863 1.00 91.38 84 ALA A N 1
ATOM 707 C CA . ALA A 1 84 ? -6.034 3.818 0.298 1.00 91.38 84 ALA A CA 1
ATOM 708 C C . ALA A 1 84 ? -7.255 3.878 1.232 1.00 91.38 84 ALA A C 1
ATOM 710 O O . ALA A 1 84 ? -7.759 4.972 1.483 1.00 91.38 84 ALA A O 1
ATOM 711 N N . ALA A 1 85 ? -7.672 2.741 1.800 1.00 89.25 85 ALA A N 1
ATOM 712 C CA . ALA A 1 85 ? -8.757 2.680 2.782 1.00 89.25 85 ALA A CA 1
ATOM 713 C C . ALA A 1 85 ? -8.425 3.488 4.050 1.00 89.25 85 ALA A C 1
ATOM 715 O O . ALA A 1 85 ? -9.222 4.312 4.503 1.00 89.25 85 ALA A O 1
ATOM 716 N N . PHE A 1 86 ? -7.202 3.342 4.569 1.00 88.50 86 PHE A N 1
ATOM 717 C CA . PHE A 1 86 ? -6.716 4.135 5.699 1.00 88.50 86 PHE A CA 1
ATOM 718 C C . PHE A 1 86 ? -6.756 5.648 5.410 1.00 88.50 86 PHE A C 1
ATOM 720 O O . PHE A 1 86 ? -7.218 6.437 6.233 1.00 88.50 86 PHE A O 1
ATOM 727 N N . MET A 1 87 ? -6.329 6.070 4.218 1.00 87.19 87 MET A N 1
ATOM 728 C CA . MET A 1 87 ? -6.323 7.482 3.827 1.00 87.19 87 MET A CA 1
ATOM 729 C C . MET A 1 87 ? -7.730 8.062 3.631 1.00 87.19 87 MET A C 1
ATOM 731 O O . MET A 1 87 ? -7.910 9.265 3.823 1.00 87.19 87 MET A O 1
ATOM 735 N N . GLN A 1 88 ? -8.719 7.249 3.249 1.00 84.12 88 GLN A N 1
ATOM 736 C CA . GLN A 1 88 ? -10.120 7.679 3.185 1.00 84.12 88 GLN A CA 1
ATOM 737 C C . GLN A 1 88 ? -10.664 7.998 4.580 1.00 84.12 88 GLN A C 1
ATOM 739 O O . GLN A 1 88 ? -11.246 9.067 4.762 1.00 84.12 88 GLN A O 1
ATOM 744 N N . LEU A 1 89 ? -10.394 7.139 5.571 1.00 80.44 89 LEU A N 1
ATOM 745 C CA . LEU A 1 89 ? -10.755 7.419 6.964 1.00 80.44 89 LEU A CA 1
ATOM 746 C C . LEU A 1 89 ? -10.077 8.685 7.490 1.00 80.44 89 LEU A C 1
ATOM 748 O O . LEU A 1 89 ? -10.737 9.550 8.056 1.00 80.44 89 LEU A O 1
ATOM 752 N N . LEU A 1 90 ? -8.768 8.820 7.264 1.00 79.19 90 LEU A N 1
ATOM 753 C CA . LEU A 1 90 ? -8.001 9.962 7.763 1.00 79.19 90 LEU A CA 1
ATOM 754 C C . LEU A 1 90 ? -8.498 11.297 7.180 1.00 79.19 90 LEU A C 1
ATOM 756 O O . LEU A 1 90 ? -8.523 12.308 7.876 1.00 79.19 90 LEU A O 1
ATOM 760 N N . ARG A 1 91 ? -8.939 11.311 5.915 1.00 77.06 91 ARG A N 1
ATOM 761 C CA . ARG A 1 91 ? -9.542 12.502 5.289 1.00 77.06 91 ARG A CA 1
ATOM 762 C C . ARG A 1 91 ? -10.895 12.871 5.886 1.00 77.06 91 ARG A C 1
ATOM 764 O O . ARG A 1 91 ? -11.161 14.063 6.022 1.00 77.06 91 ARG A O 1
ATOM 771 N N . ALA A 1 92 ? -11.726 11.874 6.190 1.00 73.50 92 ALA A N 1
ATOM 772 C CA . ALA A 1 92 ? -13.031 12.087 6.807 1.00 73.50 92 ALA A CA 1
ATOM 773 C C . ALA A 1 92 ? -12.896 12.653 8.230 1.00 73.50 92 ALA A C 1
ATOM 775 O O . ALA A 1 92 ? -13.668 13.523 8.613 1.00 73.50 92 ALA A O 1
ATOM 776 N N . ASP A 1 93 ? -11.886 12.202 8.975 1.00 68.94 93 ASP A N 1
ATOM 777 C CA . ASP A 1 93 ? -11.637 12.622 10.35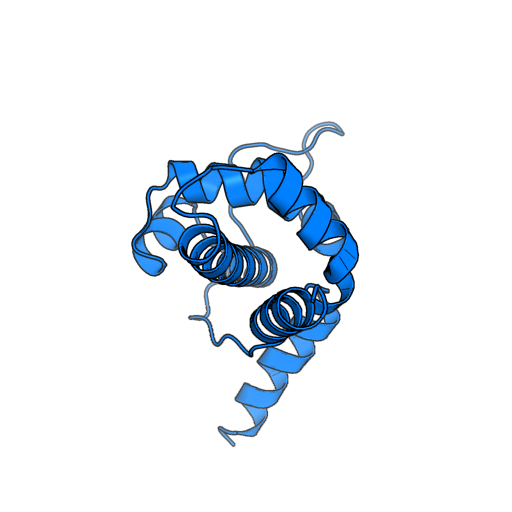8 1.00 68.94 93 ASP A CA 1
ATOM 778 C C . ASP A 1 93 ? -11.024 14.034 10.458 1.00 68.94 93 ASP A C 1
ATOM 780 O O . ASP A 1 93 ? -11.363 14.814 11.342 1.00 68.94 93 ASP A O 1
ATOM 784 N N . LEU A 1 94 ? -10.142 14.405 9.521 1.00 64.19 94 LEU A N 1
ATOM 785 C CA . LEU A 1 94 ? -9.346 15.640 9.605 1.00 64.19 94 LEU A CA 1
ATOM 786 C C . LEU A 1 94 ? -9.856 16.808 8.739 1.00 64.19 94 LEU A C 1
ATOM 788 O O . LEU A 1 94 ? -9.068 17.693 8.384 1.00 64.19 94 LEU A O 1
ATOM 792 N N . ASN A 1 95 ? -11.142 16.820 8.361 1.00 62.25 95 ASN A N 1
ATOM 793 C CA . ASN A 1 95 ? -11.760 17.867 7.524 1.00 62.25 95 ASN A CA 1
ATOM 794 C C . ASN A 1 95 ? -10.920 18.241 6.276 1.00 62.25 95 ASN A C 1
ATOM 796 O O . ASN A 1 95 ? -10.812 19.407 5.900 1.00 62.25 95 ASN A O 1
ATOM 800 N N . GLY A 1 96 ? -10.291 17.256 5.624 1.00 54.50 96 GLY A N 1
ATOM 801 C CA . GLY A 1 96 ? -9.578 17.458 4.353 1.00 54.50 96 GLY A CA 1
ATOM 802 C C . GLY A 1 96 ? -8.123 17.950 4.429 1.00 54.50 96 GLY A C 1
ATOM 803 O O . GLY A 1 96 ? -7.513 18.181 3.383 1.00 54.50 96 GLY A O 1
ATOM 804 N N . SER A 1 97 ? -7.517 18.067 5.613 1.00 60.19 97 SER A N 1
ATOM 805 C CA . SER A 1 97 ? -6.086 18.403 5.721 1.00 60.19 97 SER A CA 1
ATOM 806 C C . SER A 1 97 ? -5.181 17.229 5.286 1.00 60.19 97 SER A C 1
ATOM 808 O O . SER A 1 97 ? -5.441 16.060 5.570 1.00 60.19 97 SER A O 1
ATOM 810 N N . THR A 1 98 ? -4.131 17.517 4.501 1.00 58.62 98 THR A N 1
ATOM 811 C CA . THR A 1 98 ? -3.305 16.482 3.845 1.00 58.62 98 THR A CA 1
ATOM 812 C C . THR A 1 98 ? -1.992 16.259 4.597 1.00 58.62 98 THR A C 1
ATOM 814 O O . THR A 1 98 ? -1.059 17.042 4.441 1.00 58.62 98 THR A O 1
ATOM 817 N N . TYR A 1 99 ? -1.870 15.155 5.340 1.00 66.44 99 TYR A N 1
ATOM 818 C CA . TYR A 1 99 ? -0.639 14.813 6.066 1.00 66.44 99 TYR A CA 1
ATOM 819 C C . TYR A 1 99 ? -0.010 13.501 5.584 1.00 66.44 99 TYR A C 1
ATOM 821 O O . TYR A 1 99 ? -0.033 12.475 6.258 1.00 66.44 99 TYR A O 1
ATOM 829 N N . THR A 1 100 ? 0.609 13.526 4.401 1.00 66.88 100 THR A N 1
ATOM 830 C CA . THR A 1 100 ? 1.338 12.365 3.851 1.00 66.88 100 THR A CA 1
ATOM 831 C C . THR A 1 100 ? 2.443 11.866 4.794 1.00 66.88 100 THR A C 1
ATOM 833 O O . THR A 1 100 ? 2.676 10.662 4.885 1.00 66.88 100 THR A O 1
ATOM 836 N N . LYS A 1 101 ? 3.120 12.778 5.509 1.00 70.88 101 LYS A N 1
ATOM 837 C CA . LYS A 1 101 ? 4.171 12.427 6.478 1.00 70.88 101 LYS A CA 1
ATOM 838 C C . LYS A 1 101 ? 3.596 11.750 7.724 1.00 70.88 101 LYS A C 1
ATOM 840 O O . LYS A 1 101 ? 4.131 10.724 8.137 1.00 70.88 101 LYS A O 1
ATOM 845 N N . ASP A 1 102 ? 2.492 12.260 8.261 1.00 78.31 102 ASP A N 1
ATOM 846 C CA . ASP A 1 102 ? 1.868 11.684 9.458 1.00 78.31 102 ASP A CA 1
ATOM 847 C C . ASP A 1 102 ? 1.253 10.320 9.141 1.00 78.31 102 ASP A C 1
ATOM 849 O O . ASP A 1 102 ? 1.437 9.368 9.896 1.00 78.31 102 ASP A O 1
ATOM 853 N N . ALA A 1 103 ? 0.643 10.176 7.960 1.00 82.50 103 ALA A N 1
ATOM 854 C CA . ALA A 1 103 ? 0.174 8.889 7.460 1.00 82.50 103 ALA A CA 1
ATOM 855 C C . ALA A 1 103 ? 1.310 7.856 7.373 1.00 82.50 103 ALA A C 1
ATOM 857 O O . ALA A 1 103 ? 1.160 6.735 7.856 1.00 82.50 103 ALA A O 1
ATOM 858 N N . ALA A 1 104 ? 2.470 8.226 6.819 1.00 86.81 104 ALA A N 1
ATOM 859 C CA . ALA A 1 104 ? 3.625 7.332 6.753 1.00 86.81 104 ALA A CA 1
ATOM 860 C C . ALA A 1 104 ? 4.132 6.928 8.150 1.00 86.81 104 ALA A C 1
ATOM 862 O O . ALA A 1 104 ? 4.473 5.766 8.367 1.00 86.81 104 ALA A O 1
ATOM 863 N N . GLN A 1 105 ? 4.136 7.847 9.119 1.00 86.31 105 GLN A N 1
ATOM 864 C CA . GLN A 1 105 ? 4.518 7.536 10.499 1.00 86.31 105 GLN A CA 1
ATOM 865 C C . GLN A 1 105 ? 3.520 6.602 11.196 1.00 86.31 105 GLN A C 1
ATOM 867 O O . GLN A 1 105 ? 3.937 5.681 11.899 1.00 86.31 105 GLN A O 1
ATOM 872 N N . ILE A 1 106 ? 2.215 6.811 11.002 1.00 86.25 106 ILE A N 1
ATOM 873 C CA . ILE A 1 106 ? 1.173 5.935 11.553 1.00 86.25 106 ILE A CA 1
ATOM 874 C C . ILE A 1 106 ? 1.301 4.534 10.945 1.00 86.25 106 ILE A C 1
ATOM 876 O O . ILE A 1 106 ? 1.383 3.550 11.679 1.00 86.25 106 ILE A O 1
ATOM 880 N N . ILE A 1 107 ? 1.424 4.439 9.619 1.00 89.88 107 ILE A N 1
ATOM 881 C CA . ILE A 1 107 ? 1.623 3.162 8.925 1.00 89.88 107 ILE A CA 1
ATOM 882 C C . ILE A 1 107 ? 2.884 2.451 9.425 1.00 89.88 107 ILE A C 1
ATOM 884 O O . ILE A 1 107 ? 2.837 1.254 9.685 1.00 89.88 107 ILE A O 1
ATOM 888 N N . ALA A 1 108 ? 3.993 3.166 9.635 1.00 90.56 108 ALA A N 1
ATOM 889 C CA . ALA A 1 108 ? 5.219 2.569 10.166 1.00 90.56 108 ALA A CA 1
ATOM 890 C C . ALA A 1 108 ? 5.025 1.947 11.563 1.00 90.56 108 ALA A C 1
ATOM 892 O O . ALA A 1 108 ? 5.550 0.861 11.823 1.00 90.56 108 ALA A O 1
ATOM 893 N N . LYS A 1 109 ? 4.249 2.596 12.446 1.00 89.12 109 LYS A N 1
ATOM 894 C CA . LYS A 1 109 ? 3.923 2.083 13.792 1.00 89.12 109 LYS A CA 1
ATOM 895 C C . LYS A 1 109 ? 3.034 0.839 13.751 1.00 89.12 109 LYS A C 1
ATOM 897 O O . LYS A 1 109 ? 3.189 -0.050 14.582 1.00 89.12 109 LYS A O 1
ATOM 902 N N . HIS A 1 110 ? 2.135 0.765 12.773 1.00 88.44 110 HIS A N 1
ATOM 903 C CA . HIS A 1 110 ? 1.158 -0.319 12.635 1.00 88.44 110 HIS A CA 1
ATOM 904 C C . HIS A 1 110 ? 1.495 -1.304 11.503 1.00 88.44 110 HIS A C 1
ATOM 906 O O . HIS A 1 110 ? 0.659 -2.125 11.129 1.00 88.44 110 HIS A O 1
ATOM 912 N N . GLN A 1 111 ? 2.732 -1.288 10.990 1.00 91.25 111 GLN A N 1
ATOM 913 C CA . GLN A 1 111 ? 3.139 -2.098 9.834 1.00 91.25 111 GLN A CA 1
ATOM 914 C C . GLN A 1 111 ? 3.001 -3.614 10.053 1.00 91.25 111 GLN A C 1
ATOM 916 O O . GLN A 1 111 ? 2.962 -4.360 9.082 1.00 91.25 111 GLN A O 1
ATOM 921 N N . LYS A 1 112 ? 2.880 -4.073 11.309 1.00 90.19 112 LYS A N 1
ATOM 922 C CA . LYS A 1 112 ? 2.612 -5.477 11.666 1.00 90.19 112 LYS A CA 1
ATOM 923 C C . LYS A 1 112 ? 1.333 -6.037 11.027 1.00 90.19 112 LYS A C 1
ATOM 925 O O . LYS A 1 112 ? 1.292 -7.216 10.712 1.00 90.19 112 LYS A O 1
ATOM 930 N N . TYR A 1 113 ? 0.318 -5.199 10.793 1.00 90.62 113 TYR A N 1
ATOM 931 C CA . TYR A 1 113 ? -0.922 -5.604 10.113 1.00 90.62 113 TYR A CA 1
ATOM 932 C C . TYR A 1 113 ? -0.781 -5.635 8.587 1.00 90.62 113 TYR A C 1
ATOM 934 O O . TYR A 1 113 ? -1.704 -6.032 7.886 1.00 90.62 113 TYR A O 1
ATOM 942 N N . LEU A 1 114 ? 0.360 -5.181 8.069 1.00 93.44 114 LEU A N 1
ATOM 943 C CA . LEU A 1 114 ? 0.669 -5.096 6.648 1.00 93.44 114 LEU A CA 1
ATOM 944 C C . LEU A 1 114 ? 1.863 -5.984 6.286 1.00 93.44 114 LEU A C 1
ATOM 946 O O . LEU A 1 114 ? 2.512 -5.718 5.282 1.00 93.44 114 LEU A O 1
ATOM 950 N N . SER A 1 115 ? 2.190 -6.991 7.103 1.00 93.19 115 SER A N 1
ATOM 951 C CA . SER A 1 115 ? 3.273 -7.928 6.805 1.00 93.19 115 SER A CA 1
ATOM 952 C C . SER A 1 115 ? 2.887 -8.892 5.683 1.00 93.19 115 SER A C 1
ATOM 954 O O . SER A 1 115 ? 1.707 -9.117 5.391 1.00 93.19 115 SER A O 1
ATOM 956 N N . TYR A 1 116 ? 3.893 -9.502 5.060 1.00 93.06 116 TYR A N 1
ATOM 957 C CA . TYR A 1 116 ? 3.653 -10.513 4.036 1.00 93.06 116 TYR A CA 1
ATOM 958 C C . TYR A 1 116 ? 2.920 -11.743 4.591 1.00 93.06 116 TYR A C 1
ATOM 960 O O . TYR A 1 116 ? 2.090 -12.331 3.904 1.00 93.06 116 TYR A O 1
ATOM 968 N N . GLU A 1 117 ? 3.183 -12.108 5.844 1.00 91.69 117 GLU A N 1
ATOM 969 C CA . GLU A 1 117 ? 2.514 -13.225 6.520 1.00 91.69 117 GLU A CA 1
ATOM 970 C C . GLU A 1 117 ? 1.006 -12.994 6.656 1.00 91.69 117 GLU A C 1
ATOM 972 O O . GLU A 1 117 ? 0.221 -13.894 6.363 1.00 91.69 117 GLU A O 1
ATOM 977 N N . VAL A 1 118 ? 0.592 -11.773 7.022 1.00 91.06 118 VAL A N 1
ATOM 978 C CA . VAL A 1 118 ? -0.831 -11.405 7.092 1.00 91.06 118 VAL A CA 1
ATOM 979 C C . VAL A 1 118 ? -1.483 -11.524 5.716 1.00 91.06 118 VAL A C 1
ATOM 981 O O . VAL A 1 118 ? -2.574 -12.073 5.599 1.00 91.06 118 VAL A O 1
ATOM 984 N N . PHE A 1 119 ? -0.797 -11.088 4.658 1.00 91.56 119 PHE A N 1
ATOM 985 C CA . PHE A 1 119 ? -1.289 -11.258 3.291 1.00 91.56 119 PHE A CA 1
ATOM 986 C C . PHE A 1 119 ? -1.471 -12.735 2.903 1.00 91.56 119 PHE A C 1
ATOM 988 O O . PHE A 1 119 ? -2.490 -13.094 2.311 1.00 91.56 119 PHE A O 1
ATOM 995 N N . VAL A 1 120 ? -0.511 -13.604 3.237 1.00 90.25 120 VAL A N 1
ATOM 996 C CA . VAL A 1 120 ? -0.611 -15.051 2.974 1.00 90.25 120 VAL A CA 1
ATOM 997 C C . VAL A 1 120 ? -1.783 -15.664 3.743 1.00 90.25 120 VAL A C 1
ATOM 999 O O . VAL A 1 120 ? -2.549 -16.442 3.181 1.00 90.25 120 VAL A O 1
ATOM 1002 N N . TYR A 1 121 ? -1.965 -15.284 5.008 1.00 87.44 121 TYR A N 1
ATOM 1003 C CA . TYR A 1 121 ? -3.099 -15.731 5.813 1.00 87.44 121 TYR A CA 1
ATOM 1004 C C . TYR A 1 121 ? -4.445 -15.309 5.198 1.00 87.44 121 TYR A C 1
ATOM 1006 O O . TYR A 1 121 ? -5.323 -16.153 5.005 1.00 87.44 121 TYR A O 1
ATOM 1014 N N . ASP A 1 122 ? -4.585 -14.029 4.833 1.00 84.44 122 ASP A N 1
ATOM 1015 C CA . ASP A 1 122 ? -5.803 -13.486 4.221 1.00 84.44 122 ASP A CA 1
ATOM 1016 C C . ASP A 1 122 ? -6.126 -14.193 2.897 1.00 84.44 122 ASP A C 1
ATOM 1018 O O . ASP A 1 122 ? -7.279 -14.529 2.631 1.00 84.44 122 ASP A O 1
ATOM 1022 N N . THR A 1 123 ? -5.114 -14.459 2.069 1.00 82.62 123 THR A N 1
ATOM 1023 C CA . THR A 1 123 ? -5.302 -15.104 0.760 1.00 82.62 123 THR A CA 1
ATOM 1024 C C . THR A 1 123 ? -5.623 -16.595 0.863 1.00 82.62 123 THR A C 1
ATOM 1026 O O . THR A 1 123 ? -6.529 -17.058 0.169 1.00 82.62 123 THR A O 1
ATOM 1029 N N . ASN A 1 124 ? -4.961 -17.335 1.757 1.00 79.56 124 ASN A N 1
ATOM 1030 C CA . ASN A 1 124 ? -5.167 -18.780 1.914 1.00 79.56 124 ASN A CA 1
ATOM 1031 C C . ASN A 1 124 ? -6.525 -19.139 2.540 1.00 79.56 124 ASN A C 1
ATOM 1033 O O . ASN A 1 124 ? -7.106 -20.180 2.229 1.00 79.56 124 ASN A O 1
ATOM 1037 N N . MET A 1 125 ? -7.063 -18.276 3.404 1.00 66.12 125 MET A N 1
ATOM 1038 C CA . MET A 1 125 ? -8.400 -18.467 3.977 1.00 66.12 125 MET A CA 1
ATOM 1039 C C . MET A 1 125 ? -9.505 -18.384 2.917 1.00 66.12 125 MET A C 1
ATOM 1041 O O . MET A 1 125 ? -10.522 -19.055 3.049 1.00 66.12 125 MET A O 1
ATOM 1045 N N . HIS A 1 126 ? -9.310 -17.620 1.840 1.00 56.94 126 HIS A N 1
ATOM 1046 C CA . HIS A 1 126 ? -10.279 -17.554 0.745 1.00 56.94 126 HIS A CA 1
ATOM 1047 C C . HIS A 1 126 ? -10.222 -18.765 -0.192 1.00 56.94 126 HIS A C 1
ATOM 1049 O O . HIS A 1 126 ? -11.259 -19.156 -0.719 1.00 56.94 126 HIS A O 1
ATOM 1055 N N . SER A 1 127 ? -9.054 -19.388 -0.373 1.00 55.50 127 SER A N 1
ATOM 1056 C CA . SER A 1 127 ? -8.948 -20.635 -1.143 1.00 55.50 127 SER A CA 1
ATOM 1057 C C . SER A 1 127 ? -9.606 -21.828 -0.444 1.00 55.50 127 SER A C 1
ATOM 1059 O O . SER A 1 127 ? -10.128 -22.699 -1.128 1.00 55.50 127 SER A O 1
ATOM 1061 N N . ASN A 1 128 ? -9.650 -21.846 0.893 1.00 46.91 128 ASN A N 1
ATOM 1062 C CA . ASN A 1 128 ? -10.310 -22.920 1.649 1.00 46.91 128 ASN A CA 1
ATOM 1063 C C . ASN A 1 128 ? -11.837 -22.770 1.736 1.00 46.91 128 ASN A C 1
ATOM 1065 O O . ASN A 1 128 ? -12.518 -23.741 2.036 1.00 46.91 128 ASN A O 1
ATOM 1069 N N . SER A 1 129 ? -12.385 -21.582 1.467 1.00 46.56 129 SER A N 1
ATOM 1070 C CA . SER A 1 129 ? -13.840 -21.354 1.424 1.00 46.56 129 SER A CA 1
ATOM 1071 C C . SER A 1 129 ? -14.465 -21.658 0.055 1.00 46.56 129 SER A C 1
ATOM 1073 O O . SER A 1 129 ? -15.656 -21.423 -0.132 1.00 46.56 129 SER A O 1
ATOM 1075 N N . ALA A 1 130 ? -13.661 -22.109 -0.911 1.00 40.16 130 ALA A N 1
ATOM 1076 C CA . ALA A 1 130 ? -14.072 -22.418 -2.281 1.00 40.16 130 ALA A CA 1
ATOM 1077 C C . ALA A 1 130 ? -13.878 -23.905 -2.650 1.00 40.16 130 ALA A C 1
ATOM 1079 O O . ALA A 1 130 ? -13.934 -24.237 -3.834 1.00 40.16 130 ALA A O 1
ATOM 1080 N N . ALA A 1 131 ? -13.635 -24.771 -1.658 1.00 37.62 131 ALA A N 1
ATOM 1081 C CA . ALA A 1 131 ? -13.500 -26.221 -1.805 1.00 37.62 131 ALA A CA 1
ATOM 1082 C C . ALA A 1 131 ? -14.678 -26.951 -1.150 1.00 37.62 131 ALA A C 1
ATOM 1084 O O . ALA A 1 131 ? -15.100 -26.511 -0.056 1.00 37.62 131 ALA A O 1
#

Organism: NCBI:txid1267456

Secondary structure (DSSP, 8-state):
--HHHHHHHHHHHHS-------S-B-HHHHHHHHTS-HHHHHHIIIIIGGGSHHHHHTS-EETTEEPSSPPB-HHHHHHHHHHHHHHHHHHHHTTT---HHHHHHHHHHTGGGGSHHHHHHHHHHHHHTT-

Foldseek 3Di:
DPPPLLVVLLCLLLDFDDDDDDFWAFLVNLCVVLVHDSVLLLLCLPPQQCLQPQSVVPQDDDPNHGDPRDTDGPLSSVSSVSLSSSVVVVCVVPVRDDDSPVSSVSCNVSSVSSHPVVVVVSVVVVVVVVD

Sequence (131 aa):
MKTTILVQWERVL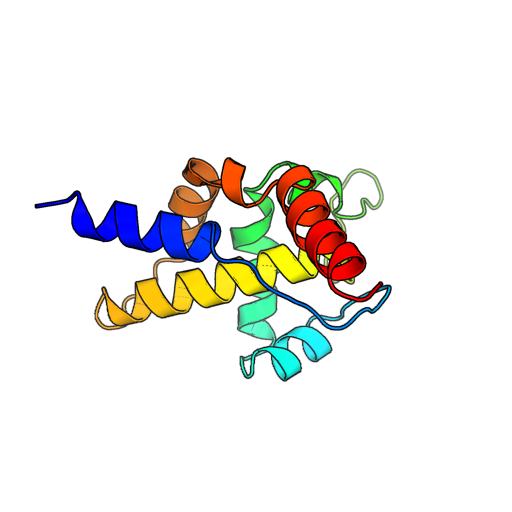AERVTLPQKNRWTRRAIAQFLGINRITVKNYAEVIAPVIRDYRQRIPKESGRFRTGYALDQYQFWVICKIAAFMQLLRADLNGSTYTKDAAQIIAKHQKYLSYEVFVYDTNMHSNSAA

Radius of gyration: 14.93 Å; chains: 1; bounding box: 37×45×38 Å